Protein AF-A0A8B6XFP7-F1 (afdb_monomer)

Nearest PDB structures (foldseek):
  3jcr-assembly1_V  TM=9.838E-01  e=3.373E-05  Homo sapiens
  6ah0-assembly1_W  TM=9.516E-01  e=4.425E-05  Homo sapiens
  8qpa-assembly1_U  TM=9.206E-01  e=4.735E-05  Homo sapiens

Solvent-accessible surface area (backbone atoms only — not comparable to full-atom values): 5222 Å² total; per-residue (Å²): 137,83,83,80,78,82,74,76,82,67,64,62,82,60,82,58,95,88,52,99,67,83,59,84,50,86,60,77,80,70,77,61,59,87,82,65,56,88,63,68,80,60,50,36,73,90,54,56,66,84,87,60,82,74,40,12,77,81,78,68,37,67,68,75,56,45,71,39,56,60,74,36,49,35,36,103

Sequence (76 aa):
MAKETLKRALVDVVYDSDDDSVEIKPKIEKVDKSRHCPYLDTINRSVLDFDFEKLCSVSLSHLNVYACLVCGKYFQ

Secondary structure (DSSP, 8-state):
----------EEEE--TT----EEEE------GGG--TTGGG--GGG---SS----TTT---TT-EE-TTT--EE-

Mean predicted aligned error: 14.88 Å

Radius of gyration: 22.43 Å; Cα contacts (8 Å, |Δi|>4): 72; chains: 1; bounding box: 47×41×50 Å

Foldseek 3Di:
DDDPDPDDQDWDFDDDPPDPDTDTDRDPPPPPVVVVPPCPVLFDPVQADPPDDQAAPPPRDNPPWDADRNHNGIHD

Structure (mmCIF, N/CA/C/O backbone):
data_AF-A0A8B6XFP7-F1
#
_entry.id   AF-A0A8B6XFP7-F1
#
loop_
_atom_site.group_PDB
_atom_site.id
_atom_site.type_symbol
_atom_site.label_atom_id
_atom_site.label_alt_id
_atom_site.label_comp_id
_atom_site.label_asym_id
_atom_site.label_entity_id
_atom_site.label_seq_id
_atom_site.pdbx_PDB_ins_code
_atom_site.Cartn_x
_atom_site.Cartn_y
_atom_site.Cartn_z
_atom_site.occupancy
_atom_site.B_iso_or_equiv
_atom_site.auth_seq_id
_atom_site.auth_comp_id
_atom_site.auth_asym_id
_atom_site.auth_atom_id
_atom_site.pdbx_PDB_model_num
ATOM 1 N N . MET A 1 1 ? 30.953 -10.379 -36.946 1.00 38.16 1 MET A N 1
ATOM 2 C CA . MET A 1 1 ? 29.890 -9.361 -36.791 1.00 38.16 1 MET A CA 1
ATOM 3 C C . MET A 1 1 ? 29.774 -8.982 -35.314 1.00 38.16 1 MET A C 1
ATOM 5 O O . MET A 1 1 ? 28.875 -9.456 -34.631 1.00 38.16 1 MET A O 1
ATOM 9 N N . ALA A 1 2 ? 30.723 -8.206 -34.785 1.00 43.25 2 ALA A N 1
ATOM 10 C CA . ALA A 1 2 ? 30.644 -7.704 -33.414 1.00 43.25 2 ALA A CA 1
ATOM 11 C C . ALA A 1 2 ? 29.815 -6.413 -33.431 1.00 43.25 2 ALA A C 1
ATOM 13 O O . ALA A 1 2 ? 30.129 -5.490 -34.176 1.00 43.25 2 ALA A O 1
ATOM 14 N N . LYS A 1 3 ? 28.707 -6.386 -32.685 1.00 44.62 3 LYS A N 1
ATOM 15 C CA . LYS A 1 3 ? 27.859 -5.198 -32.553 1.00 44.62 3 LYS A CA 1
ATOM 16 C C . LYS A 1 3 ? 28.566 -4.209 -31.633 1.00 44.62 3 LYS A C 1
ATOM 18 O O . LYS A 1 3 ? 28.590 -4.399 -30.421 1.00 44.62 3 LYS A O 1
ATOM 23 N N . GLU A 1 4 ? 29.145 -3.173 -32.218 1.00 46.56 4 GLU A N 1
ATOM 24 C CA . GLU A 1 4 ? 29.717 -2.046 -31.493 1.00 46.56 4 GLU A CA 1
ATOM 25 C C . GLU A 1 4 ? 28.574 -1.140 -31.020 1.00 46.56 4 GLU A C 1
ATOM 27 O O . GLU A 1 4 ? 28.039 -0.317 -31.760 1.00 46.56 4 GLU A O 1
ATOM 32 N N . THR A 1 5 ? 28.107 -1.352 -29.790 1.00 44.88 5 THR A N 1
ATOM 33 C CA . THR A 1 5 ? 27.198 -0.406 -29.138 1.00 44.88 5 THR A CA 1
ATOM 34 C C . THR A 1 5 ? 27.991 0.830 -28.744 1.00 44.88 5 THR A C 1
ATOM 36 O O . THR A 1 5 ? 28.712 0.816 -27.746 1.00 44.88 5 THR A O 1
ATOM 39 N N . LEU A 1 6 ? 27.831 1.891 -29.532 1.00 47.50 6 LEU A N 1
ATOM 40 C CA . LEU A 1 6 ? 28.308 3.242 -29.260 1.00 47.50 6 LEU A CA 1
ATOM 41 C C . LEU A 1 6 ? 27.664 3.764 -27.957 1.00 47.50 6 LEU A C 1
ATOM 43 O O . LEU A 1 6 ? 26.611 4.403 -27.974 1.00 47.50 6 LEU A O 1
ATOM 47 N N . LYS A 1 7 ? 28.258 3.450 -26.801 1.00 49.84 7 LYS A N 1
ATOM 48 C CA . LYS A 1 7 ? 27.865 4.041 -25.517 1.00 49.84 7 LYS A CA 1
ATOM 49 C C . LYS A 1 7 ? 28.354 5.488 -25.506 1.00 49.84 7 LYS A C 1
ATOM 51 O O . LYS A 1 7 ? 29.533 5.741 -25.278 1.00 49.84 7 LYS A O 1
ATOM 56 N N . ARG A 1 8 ? 27.459 6.442 -25.788 1.00 52.66 8 ARG A N 1
ATOM 57 C CA . ARG A 1 8 ? 27.717 7.864 -25.520 1.00 52.66 8 ARG A CA 1
ATOM 58 C C . ARG A 1 8 ? 28.037 7.999 -24.030 1.00 52.66 8 ARG A C 1
ATOM 60 O O . ARG A 1 8 ? 27.191 7.673 -23.205 1.00 52.66 8 ARG A O 1
ATOM 67 N N . ALA A 1 9 ? 29.251 8.429 -23.697 1.00 55.03 9 ALA A N 1
ATOM 68 C CA . ALA A 1 9 ? 29.619 8.731 -22.321 1.00 55.03 9 ALA A CA 1
ATOM 6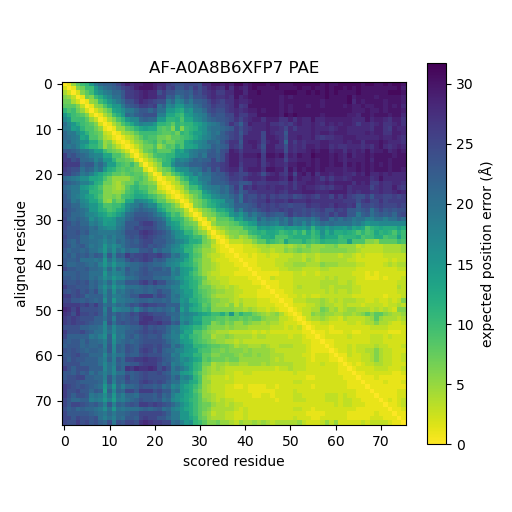9 C C . ALA A 1 9 ? 28.749 9.901 -21.836 1.00 55.03 9 ALA A C 1
ATOM 71 O O . ALA A 1 9 ? 28.863 11.012 -22.352 1.00 55.03 9 ALA A O 1
ATOM 72 N N . LEU A 1 10 ? 27.837 9.636 -20.897 1.00 61.62 10 LEU A N 1
ATOM 73 C CA . LEU A 1 10 ? 27.061 10.678 -20.232 1.00 61.62 10 LEU A CA 1
ATOM 74 C C . LEU A 1 10 ? 27.972 11.368 -19.214 1.00 61.62 10 LEU A C 1
ATOM 76 O O . LEU A 1 10 ? 28.327 10.789 -18.188 1.00 61.62 10 LEU A O 1
ATOM 80 N N . VAL A 1 11 ? 28.376 12.593 -19.534 1.00 62.41 11 VAL A N 1
ATOM 81 C CA . VAL A 1 11 ? 29.136 13.478 -18.650 1.00 62.41 11 VAL A CA 1
ATOM 82 C C . VAL A 1 11 ? 28.165 14.527 -18.117 1.00 62.41 11 VAL A C 1
ATOM 84 O O . VAL A 1 11 ? 27.525 15.213 -18.912 1.00 62.41 11 VAL A O 1
ATOM 87 N N . ASP A 1 12 ? 28.039 14.650 -16.794 1.00 57.69 12 ASP A N 1
ATOM 88 C CA . ASP A 1 12 ? 27.326 15.785 -16.202 1.00 57.69 12 ASP A CA 1
ATOM 89 C C . ASP A 1 12 ? 28.291 16.978 -16.164 1.00 57.69 12 ASP A C 1
ATOM 91 O O . ASP A 1 12 ? 29.350 16.901 -15.541 1.00 57.69 12 ASP A O 1
ATOM 95 N N . VAL A 1 13 ? 27.938 18.069 -16.846 1.00 59.59 13 VAL A N 1
ATOM 96 C CA . VAL A 1 13 ? 28.652 19.347 -16.736 1.00 59.59 13 VAL A CA 1
ATOM 97 C C . VAL A 1 13 ? 28.106 20.059 -15.504 1.00 59.59 13 VAL A C 1
ATOM 99 O O . VAL A 1 13 ? 26.958 20.502 -15.505 1.00 59.59 13 VAL A O 1
ATOM 102 N N . VAL A 1 14 ? 28.900 20.118 -14.437 1.00 60.03 14 VAL A N 1
ATOM 103 C CA . VAL A 1 14 ? 28.545 20.866 -13.227 1.00 60.03 14 VAL A CA 1
ATOM 104 C C . VAL A 1 14 ? 29.092 22.281 -13.391 1.00 60.03 14 VAL A C 1
ATOM 106 O O . VAL A 1 14 ? 30.299 22.451 -13.512 1.00 60.03 14 VAL A O 1
ATOM 109 N N . TYR A 1 15 ? 28.204 23.274 -13.443 1.00 58.00 15 TYR A N 1
ATOM 110 C CA . TYR A 1 15 ? 28.575 24.688 -13.366 1.00 58.00 15 TYR A CA 1
ATOM 111 C C . TYR A 1 15 ? 28.551 25.103 -11.895 1.00 58.00 15 TYR A C 1
ATOM 113 O O . TYR A 1 15 ? 27.477 25.123 -11.292 1.00 58.00 15 TYR A O 1
ATOM 121 N N . ASP A 1 16 ? 29.717 25.405 -11.329 1.00 55.00 16 ASP A N 1
ATOM 122 C CA . ASP A 1 16 ? 29.817 26.097 -10.044 1.00 55.00 16 ASP A CA 1
ATOM 123 C C . ASP A 1 16 ? 29.787 27.610 -10.317 1.00 55.00 16 ASP A C 1
ATOM 125 O O . ASP A 1 16 ? 30.431 28.084 -11.250 1.00 55.00 16 ASP A O 1
ATOM 129 N N . SER A 1 17 ? 28.953 28.367 -9.602 1.00 65.00 17 SER A N 1
ATOM 130 C CA . SER A 1 17 ? 28.662 29.766 -9.952 1.00 65.00 17 SER A CA 1
ATOM 131 C C . SER A 1 17 ? 29.799 30.753 -9.654 1.00 65.00 17 SER A C 1
ATOM 133 O O . SER A 1 17 ? 29.664 31.911 -10.042 1.00 65.00 17 SER A O 1
ATOM 135 N N . ASP A 1 18 ? 30.901 30.314 -9.035 1.00 70.50 18 ASP A N 1
ATOM 136 C CA . ASP A 1 18 ? 31.985 31.195 -8.578 1.00 70.50 18 ASP A CA 1
ATOM 137 C C . ASP A 1 18 ? 33.363 30.942 -9.246 1.00 70.50 18 ASP A C 1
ATOM 139 O O . ASP A 1 18 ? 34.329 31.625 -8.902 1.00 70.50 18 ASP A O 1
ATOM 143 N N . ASP A 1 19 ? 33.487 30.023 -10.220 1.00 55.28 19 ASP A N 1
ATOM 144 C CA . ASP A 1 19 ? 34.748 29.761 -10.947 1.00 55.28 19 ASP A CA 1
ATOM 145 C C . ASP A 1 19 ? 34.507 29.258 -12.391 1.00 55.28 19 ASP A C 1
ATOM 147 O O . ASP A 1 19 ? 33.791 28.286 -12.616 1.00 55.28 19 ASP A O 1
ATOM 151 N N . ASP A 1 20 ? 35.130 29.898 -13.390 1.00 61.31 20 ASP A N 1
ATOM 152 C CA . ASP A 1 20 ? 34.987 29.597 -14.833 1.00 61.31 20 ASP A CA 1
ATOM 153 C C . ASP A 1 20 ? 35.627 28.251 -15.275 1.00 61.31 20 ASP A C 1
ATOM 155 O O . ASP A 1 20 ? 35.815 28.002 -16.473 1.00 61.31 20 ASP A O 1
ATOM 159 N N . SER A 1 21 ? 36.005 27.363 -14.348 1.00 65.25 21 SER A N 1
ATOM 160 C CA . SER A 1 21 ? 36.629 26.079 -14.680 1.00 65.25 21 SER A CA 1
ATOM 161 C C . SER A 1 21 ? 35.604 24.947 -14.853 1.00 65.25 21 SER A C 1
ATOM 163 O O . SER A 1 21 ? 34.681 24.749 -14.069 1.00 65.25 21 SER A O 1
ATOM 165 N N . VAL A 1 22 ? 35.755 24.171 -15.932 1.00 58.44 22 VAL A N 1
ATOM 166 C CA . VAL A 1 22 ? 34.861 23.049 -16.256 1.00 58.44 22 VAL A CA 1
ATOM 167 C C . VAL A 1 22 ? 35.458 21.746 -15.721 1.00 58.44 22 VAL A C 1
ATOM 169 O O . VAL A 1 22 ? 36.383 21.189 -16.315 1.00 58.44 22 VAL A O 1
ATOM 172 N N . GLU A 1 23 ? 34.908 21.212 -14.628 1.00 64.38 23 GLU A N 1
ATOM 173 C CA . GLU A 1 23 ? 35.276 19.882 -14.126 1.00 64.38 23 GLU A CA 1
ATOM 174 C C . GLU A 1 23 ? 34.444 18.770 -14.792 1.00 64.38 23 GLU A C 1
ATOM 176 O O . GLU A 1 23 ? 33.244 18.622 -14.559 1.00 64.38 23 GLU A O 1
ATOM 181 N N . ILE A 1 24 ? 35.096 17.921 -15.594 1.00 62.00 24 ILE A N 1
ATOM 182 C CA . ILE A 1 24 ? 34.474 16.756 -16.247 1.00 62.00 24 ILE A CA 1
ATOM 183 C C . ILE A 1 24 ? 34.655 15.521 -15.354 1.00 62.00 24 ILE A C 1
ATOM 185 O O . ILE A 1 24 ? 35.730 14.919 -15.327 1.00 62.00 24 ILE A O 1
ATOM 189 N N . LYS A 1 25 ? 33.602 15.108 -14.634 1.00 65.12 25 LYS A N 1
ATOM 190 C CA . LYS A 1 25 ? 33.623 13.889 -13.800 1.00 65.12 25 LYS A CA 1
ATOM 191 C C . LYS A 1 25 ? 32.917 12.719 -14.503 1.00 65.12 25 LYS A C 1
ATOM 193 O O . LYS A 1 25 ? 31.798 12.882 -14.990 1.00 65.12 25 LYS A O 1
ATOM 198 N N . PRO A 1 26 ? 33.526 11.518 -14.550 1.00 55.59 26 PRO A N 1
ATOM 199 C CA . PRO A 1 26 ? 32.879 10.336 -15.107 1.00 55.59 26 PRO A CA 1
ATOM 200 C C . PRO A 1 26 ? 31.720 9.901 -14.203 1.00 55.59 26 PRO A C 1
ATOM 202 O O . PRO A 1 26 ? 31.918 9.537 -13.042 1.00 55.59 26 PRO A O 1
ATOM 205 N N . LYS A 1 27 ? 30.493 9.925 -14.735 1.00 62.25 27 LYS A N 1
ATOM 206 C CA . LYS A 1 27 ? 29.307 9.446 -14.023 1.00 62.25 27 LYS A CA 1
ATOM 207 C C . LYS A 1 27 ? 29.358 7.923 -13.957 1.00 62.25 27 LYS A C 1
ATOM 209 O O . LYS A 1 27 ? 29.092 7.231 -14.936 1.00 62.25 27 LYS A O 1
ATOM 214 N N . ILE A 1 28 ? 29.703 7.385 -12.790 1.00 64.56 28 ILE A N 1
ATOM 215 C CA . ILE A 1 28 ? 29.430 5.980 -12.487 1.00 64.56 28 ILE A CA 1
ATOM 216 C C . ILE A 1 28 ? 27.906 5.865 -12.455 1.00 64.56 28 ILE A C 1
ATOM 218 O O . ILE A 1 28 ? 27.272 6.352 -11.517 1.00 64.56 28 ILE A O 1
ATOM 222 N N . GLU A 1 29 ? 27.310 5.282 -13.499 1.00 60.16 29 GLU A N 1
ATOM 223 C CA . GLU A 1 29 ? 25.876 5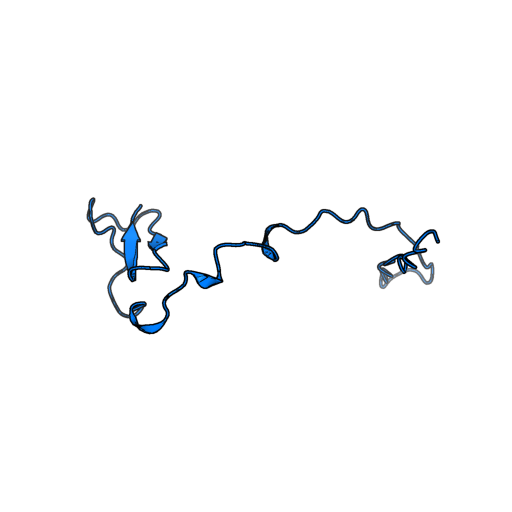.000 -13.546 1.00 60.16 29 GLU A CA 1
ATOM 224 C C . GLU A 1 29 ? 25.527 4.035 -12.408 1.00 60.16 29 GLU A C 1
ATOM 226 O O . GLU A 1 29 ? 25.556 2.811 -12.543 1.00 60.16 29 GLU A O 1
ATOM 231 N N . LYS A 1 30 ? 25.182 4.586 -11.244 1.00 62.66 30 LYS A N 1
ATOM 232 C CA . LYS A 1 30 ? 24.347 3.875 -10.288 1.00 62.66 30 LYS A CA 1
ATOM 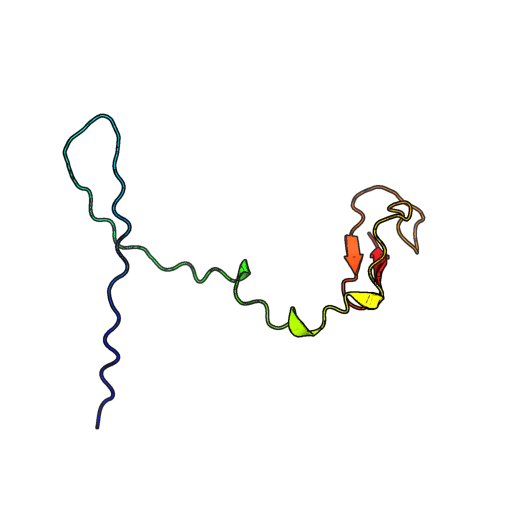233 C C . LYS A 1 30 ? 23.035 3.650 -11.025 1.00 62.66 30 LYS A C 1
ATOM 235 O O . LYS A 1 30 ? 22.277 4.597 -11.209 1.00 62.66 30 LYS A O 1
ATOM 240 N N . VAL A 1 31 ? 22.815 2.429 -11.516 1.00 64.06 31 VAL A N 1
ATOM 241 C CA . VAL A 1 31 ? 21.542 2.039 -12.127 1.00 64.06 31 VAL A CA 1
ATOM 242 C C . VAL A 1 31 ? 20.458 2.371 -11.115 1.00 64.06 31 VAL A C 1
ATOM 244 O O . VAL A 1 31 ? 20.355 1.737 -10.062 1.00 64.06 31 VAL A O 1
ATOM 247 N N . ASP A 1 32 ? 19.705 3.422 -11.412 1.00 70.69 32 ASP A N 1
ATOM 248 C CA . ASP A 1 32 ? 18.685 3.938 -10.523 1.00 70.69 32 ASP A CA 1
ATOM 249 C C . ASP A 1 32 ? 17.501 2.972 -10.586 1.00 70.69 32 ASP A C 1
ATOM 251 O O . ASP A 1 32 ? 16.634 3.040 -11.465 1.00 70.69 32 ASP A O 1
ATOM 255 N N . LYS A 1 33 ? 17.524 1.982 -9.686 1.00 72.50 33 LYS A N 1
ATOM 256 C CA . LYS A 1 33 ? 16.499 0.933 -9.590 1.00 72.50 33 LYS A CA 1
ATOM 257 C C . LYS A 1 33 ? 15.111 1.528 -9.343 1.00 72.50 33 LYS A C 1
ATOM 259 O O . LYS A 1 33 ? 14.124 0.881 -9.675 1.00 72.50 33 LYS A O 1
ATOM 264 N N . SER A 1 34 ? 15.039 2.761 -8.825 1.00 75.50 34 SER A N 1
ATOM 265 C CA . SER A 1 34 ? 13.788 3.498 -8.624 1.00 75.50 34 SER A CA 1
ATOM 266 C C . SER A 1 34 ? 12.993 3.676 -9.922 1.00 75.50 34 SER A C 1
ATOM 268 O O . SER A 1 34 ? 11.766 3.632 -9.900 1.00 75.50 34 SER A O 1
ATOM 270 N N . ARG A 1 35 ? 13.679 3.805 -11.067 1.00 80.50 35 ARG A N 1
ATOM 271 C CA . ARG A 1 35 ? 13.054 4.021 -12.382 1.00 80.50 35 ARG A CA 1
ATOM 272 C C . ARG A 1 35 ? 12.763 2.732 -13.153 1.00 80.50 35 ARG A C 1
ATOM 274 O O . ARG A 1 35 ? 12.050 2.781 -14.147 1.00 80.50 35 ARG A O 1
ATOM 281 N N . HIS A 1 36 ? 13.290 1.593 -12.701 1.00 85.25 36 HIS A N 1
ATOM 282 C CA . HIS A 1 36 ? 13.189 0.296 -13.385 1.00 85.25 36 HIS A CA 1
ATOM 283 C C . HIS A 1 36 ? 12.475 -0.757 -12.524 1.00 85.25 36 HIS A C 1
ATOM 285 O O . HIS A 1 36 ? 12.903 -1.908 -12.455 1.00 85.25 36 HIS A O 1
ATOM 291 N N . CYS A 1 37 ? 11.399 -0.368 -11.835 1.00 87.00 37 CYS A N 1
ATOM 292 C CA . CYS A 1 37 ? 10.609 -1.309 -11.047 1.00 87.00 37 CYS A CA 1
ATOM 293 C C . CYS A 1 37 ? 9.697 -2.147 -11.971 1.00 87.00 37 CYS A C 1
ATOM 295 O O . CYS A 1 37 ? 8.827 -1.573 -12.629 1.00 87.00 37 CYS A O 1
ATOM 297 N N . PRO A 1 38 ? 9.856 -3.485 -12.015 1.00 90.00 38 PRO A N 1
ATOM 298 C CA . PRO A 1 38 ? 9.089 -4.349 -12.912 1.00 90.00 38 PRO A CA 1
ATOM 299 C C . PRO A 1 38 ? 7.613 -4.478 -12.522 1.00 90.00 38 PRO A C 1
ATOM 301 O O . PRO A 1 38 ? 6.846 -4.965 -13.331 1.00 90.00 38 PRO A O 1
ATOM 304 N N . TYR A 1 39 ? 7.224 -4.056 -11.313 1.00 92.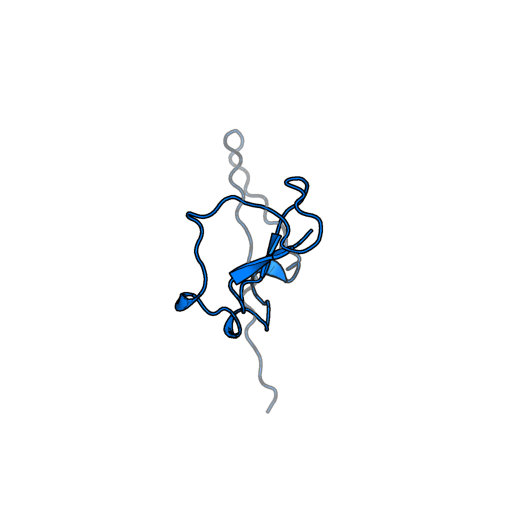50 39 TYR A N 1
ATOM 305 C CA . TYR A 1 39 ? 5.870 -4.227 -10.773 1.00 92.50 39 TYR A CA 1
ATOM 306 C C . TYR A 1 39 ? 4.953 -3.016 -10.998 1.00 92.50 39 TYR A C 1
ATOM 308 O O . TYR A 1 39 ? 3.821 -3.008 -10.516 1.00 92.50 39 TYR A O 1
ATOM 316 N N . LEU A 1 40 ? 5.426 -1.956 -11.668 1.00 91.81 40 LEU A N 1
ATOM 317 C CA . LEU A 1 40 ? 4.625 -0.742 -11.893 1.00 91.81 40 LEU A CA 1
ATOM 318 C C . LEU A 1 40 ? 3.407 -0.988 -12.796 1.00 91.81 40 LEU A C 1
ATOM 320 O O . LEU A 1 40 ? 2.443 -0.229 -12.742 1.00 91.81 40 LEU A O 1
ATOM 324 N N . ASP A 1 41 ? 3.444 -2.046 -13.600 1.00 92.62 41 ASP A N 1
ATOM 325 C CA . ASP A 1 41 ? 2.338 -2.530 -14.425 1.00 92.62 41 ASP A CA 1
ATOM 326 C C . ASP A 1 41 ? 1.193 -3.142 -13.601 1.00 92.62 41 ASP A C 1
ATOM 328 O O . ASP A 1 41 ? 0.043 -3.107 -14.030 1.00 92.62 41 ASP A O 1
ATOM 332 N N . THR A 1 42 ? 1.476 -3.639 -12.394 1.00 96.25 42 THR A N 1
ATOM 333 C CA . THR A 1 42 ? 0.464 -4.228 -11.498 1.00 96.25 42 THR A CA 1
ATOM 334 C C . THR A 1 42 ? -0.429 -3.194 -10.806 1.00 96.25 42 THR A C 1
ATOM 336 O O . THR A 1 42 ? -1.410 -3.556 -10.154 1.00 96.25 42 THR A O 1
ATOM 339 N N . ILE A 1 43 ? -0.106 -1.903 -10.930 1.00 96.62 43 ILE A N 1
ATOM 340 C CA . ILE A 1 43 ? -0.836 -0.819 -10.270 1.00 96.62 43 ILE A CA 1
ATOM 341 C C . ILE A 1 43 ? -2.222 -0.666 -10.898 1.00 96.62 43 ILE A C 1
ATOM 343 O O . ILE A 1 43 ? -2.352 -0.291 -12.065 1.00 96.62 43 ILE A O 1
ATOM 347 N N . ASN A 1 44 ? -3.268 -0.851 -10.093 1.00 96.06 44 ASN A N 1
ATOM 348 C CA . ASN A 1 44 ? -4.642 -0.653 -10.528 1.00 96.06 44 ASN A CA 1
ATOM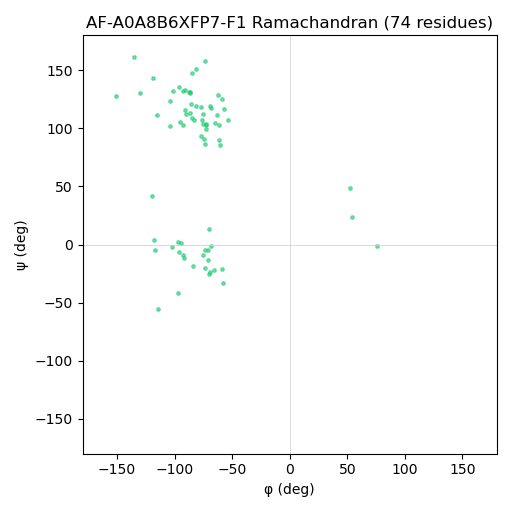 349 C C . ASN A 1 44 ? -5.201 0.667 -9.988 1.00 96.06 44 ASN A C 1
ATOM 351 O O . ASN A 1 44 ? -5.619 0.756 -8.841 1.00 96.06 44 ASN A O 1
ATOM 355 N N . ARG A 1 45 ? -5.253 1.693 -10.840 1.00 95.12 45 ARG A N 1
ATOM 356 C CA . ARG A 1 45 ? -5.679 3.050 -10.459 1.00 95.12 45 ARG A CA 1
ATOM 357 C C . ARG A 1 45 ? -7.167 3.161 -10.129 1.00 95.12 45 ARG A C 1
ATOM 359 O O . ARG A 1 45 ? -7.537 4.082 -9.416 1.00 95.12 45 ARG A O 1
ATOM 366 N N . SER A 1 46 ? -8.014 2.260 -10.632 1.00 95.38 46 SER A N 1
ATOM 367 C CA . SER A 1 46 ? -9.467 2.366 -10.444 1.00 95.38 46 SER A CA 1
ATOM 368 C C . SER A 1 46 ? -9.920 2.025 -9.026 1.00 95.38 46 SER A C 1
ATOM 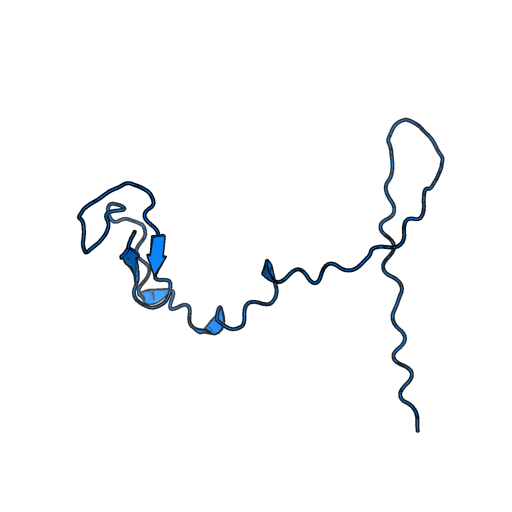370 O O . SER A 1 46 ? -11.032 2.372 -8.650 1.00 95.38 46 SER A O 1
ATOM 372 N N . VAL A 1 47 ? -9.093 1.299 -8.268 1.00 93.62 47 VAL A N 1
ATOM 373 C CA . VAL A 1 47 ? -9.393 0.877 -6.890 1.00 93.62 47 VAL A CA 1
ATOM 374 C C . VAL A 1 47 ? -8.670 1.724 -5.842 1.00 93.62 47 VAL A C 1
ATOM 376 O O . VAL A 1 47 ? -8.821 1.469 -4.651 1.00 93.62 47 VAL A O 1
ATOM 379 N N . LEU A 1 48 ? -7.848 2.691 -6.266 1.00 94.06 48 LEU A N 1
ATOM 380 C CA . LEU A 1 48 ? -7.133 3.580 -5.355 1.00 94.06 48 LEU A CA 1
ATOM 381 C C . LEU A 1 48 ? -8.036 4.742 -4.974 1.00 94.06 48 LEU A C 1
ATOM 383 O O . LEU A 1 48 ? -8.289 5.626 -5.788 1.00 94.06 48 LEU A O 1
ATOM 387 N N . ASP A 1 49 ? -8.476 4.730 -3.723 1.00 90.69 49 ASP A N 1
ATOM 388 C CA . ASP A 1 49 ? -9.240 5.809 -3.120 1.00 90.69 49 ASP A CA 1
ATOM 389 C C . ASP A 1 49 ? -8.420 6.438 -1.984 1.00 90.69 49 ASP A C 1
ATOM 391 O O . ASP A 1 49 ? -8.121 5.807 -0.963 1.00 90.69 49 ASP A O 1
ATOM 395 N N . PHE A 1 50 ? -7.986 7.677 -2.212 1.00 89.75 50 PHE A N 1
ATOM 396 C CA . PHE A 1 50 ? -7.161 8.438 -1.275 1.00 89.75 50 PHE A CA 1
ATOM 397 C C . PHE A 1 50 ? -7.975 9.406 -0.409 1.00 89.75 50 PHE A C 1
ATOM 399 O O . PHE A 1 50 ? -7.373 10.098 0.414 1.00 89.75 50 PHE A O 1
ATOM 406 N N . ASP A 1 51 ? -9.302 9.433 -0.560 1.00 89.50 51 ASP A N 1
ATOM 407 C CA . ASP A 1 51 ? -10.185 10.300 0.226 1.00 89.50 51 ASP A CA 1
ATOM 408 C C . ASP A 1 51 ? -10.540 9.676 1.590 1.00 89.50 51 ASP A C 1
ATOM 410 O O . ASP A 1 51 ? -10.922 10.387 2.521 1.00 89.50 51 ASP A O 1
ATOM 414 N N . PHE A 1 52 ? -10.364 8.360 1.754 1.00 84.44 52 PHE A N 1
ATOM 415 C CA . PHE A 1 52 ? -10.556 7.677 3.037 1.00 84.44 52 PHE A CA 1
ATOM 416 C C . PHE A 1 52 ? -9.441 7.948 4.059 1.00 84.44 52 PHE A C 1
ATOM 418 O O . PHE A 1 52 ? -8.293 8.261 3.733 1.00 84.44 52 PHE A O 1
ATOM 425 N N . GLU A 1 53 ? -9.775 7.751 5.336 1.00 88.12 53 GLU A N 1
ATOM 426 C CA . GLU A 1 53 ? -8.836 7.874 6.446 1.00 88.12 53 GLU A CA 1
ATOM 427 C C . GLU A 1 53 ? -7.695 6.845 6.340 1.00 88.12 53 GLU A C 1
ATOM 429 O O . GLU A 1 53 ? -7.919 5.644 6.167 1.00 88.12 53 GLU A O 1
ATOM 434 N N . LYS A 1 54 ? -6.446 7.321 6.440 1.00 90.94 54 LYS A N 1
ATOM 435 C CA . LYS A 1 54 ? -5.238 6.489 6.316 1.00 90.94 54 LYS A CA 1
ATOM 436 C C . LYS A 1 54 ? -5.049 5.638 7.570 1.00 90.94 54 LYS A C 1
ATOM 438 O O . LYS A 1 54 ? -4.342 6.029 8.500 1.00 90.94 54 LYS A O 1
ATOM 443 N N . LEU A 1 55 ? -5.697 4.480 7.571 1.00 94.31 55 LEU A N 1
ATOM 444 C CA . LEU A 1 55 ? -5.759 3.553 8.692 1.00 94.31 55 LEU A CA 1
ATOM 445 C C . LEU A 1 55 ? -5.402 2.138 8.231 1.00 94.31 55 LEU A C 1
ATOM 447 O O . LEU A 1 55 ? -5.977 1.635 7.266 1.00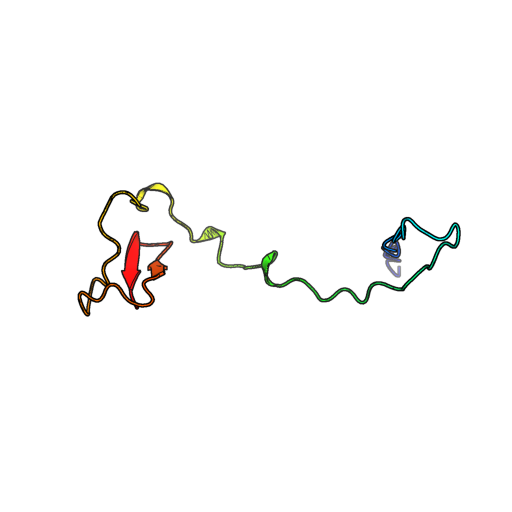 94.31 55 LEU A O 1
ATOM 451 N N . CYS A 1 56 ? -4.489 1.458 8.926 1.00 94.44 56 CYS A N 1
ATOM 452 C CA . CYS A 1 56 ? -4.178 0.063 8.623 1.00 94.44 56 CYS A CA 1
ATOM 453 C C . CYS A 1 56 ? -5.439 -0.809 8.747 1.00 94.44 56 CYS A C 1
ATOM 455 O O . CYS A 1 56 ? -6.059 -0.876 9.806 1.00 94.44 56 CYS A O 1
ATOM 457 N N . SER A 1 57 ? -5.780 -1.549 7.691 1.00 92.75 57 SER A N 1
ATOM 458 C CA . SER A 1 57 ? -6.965 -2.418 7.629 1.00 92.75 57 SER A CA 1
ATOM 459 C C . SER A 1 57 ? -6.887 -3.649 8.549 1.00 92.75 57 SER A C 1
ATOM 461 O O . SER A 1 57 ? -7.821 -4.445 8.575 1.00 92.75 57 SER A O 1
ATOM 463 N N . VAL A 1 58 ? -5.775 -3.832 9.272 1.00 94.56 58 VAL A N 1
ATOM 464 C CA . VAL A 1 58 ? -5.554 -4.941 10.214 1.00 94.56 58 VAL A CA 1
ATOM 465 C C . VAL A 1 58 ? -5.441 -4.425 11.646 1.00 94.56 58 VAL A C 1
ATOM 467 O O . VAL A 1 58 ? -6.177 -4.873 12.519 1.00 94.56 58 VAL A O 1
ATOM 470 N N . SER A 1 59 ? -4.523 -3.487 11.893 1.00 94.38 59 SER A N 1
ATOM 471 C CA . SER A 1 59 ? -4.224 -2.984 13.240 1.00 94.38 59 SER A CA 1
ATOM 472 C C . SER A 1 59 ? -5.018 -1.740 13.631 1.00 94.38 59 SER A C 1
ATOM 474 O O . SER A 1 59 ? -4.931 -1.321 14.781 1.00 94.38 59 SER A O 1
ATOM 476 N N . LEU A 1 60 ? -5.750 -1.128 12.692 1.00 93.00 60 LEU A N 1
ATOM 477 C CA . LEU A 1 60 ? -6.414 0.168 12.865 1.00 93.00 60 LEU A CA 1
ATOM 478 C C . LEU A 1 60 ? -5.450 1.286 13.324 1.00 93.00 60 LEU A C 1
ATOM 480 O O . LEU A 1 60 ? -5.857 2.267 13.933 1.00 93.00 60 LEU A O 1
ATOM 484 N N . SER A 1 61 ? -4.150 1.131 13.058 1.00 94.31 61 SER A N 1
ATOM 485 C CA . SER A 1 61 ? -3.123 2.123 13.381 1.00 94.31 61 SER A CA 1
ATOM 486 C C . SER A 1 61 ? -3.011 3.175 12.280 1.00 94.31 61 SER A C 1
ATOM 488 O O . SER A 1 61 ? -3.158 2.859 11.098 1.00 94.31 61 SER A O 1
ATOM 490 N N . HIS A 1 62 ? -2.672 4.402 12.673 1.00 93.88 62 HIS A N 1
ATOM 491 C CA . HIS A 1 62 ? -2.329 5.503 11.765 1.00 93.88 62 HIS A CA 1
ATOM 492 C C . HIS A 1 62 ? -0.815 5.666 11.553 1.00 93.88 62 HIS A C 1
ATOM 494 O O . HIS A 1 62 ? -0.381 6.493 10.752 1.00 93.88 62 HIS A O 1
ATOM 500 N N . LEU A 1 63 ? 0.013 4.913 12.283 1.00 95.12 63 LEU A N 1
ATOM 501 C CA . LEU A 1 63 ? 1.468 5.031 12.208 1.00 95.12 63 LEU A CA 1
ATOM 502 C C . LEU A 1 63 ? 2.024 4.158 11.084 1.00 95.12 63 LEU A C 1
ATOM 504 O O . LEU A 1 63 ? 1.720 2.969 11.025 1.00 95.12 63 LEU A O 1
ATOM 508 N N . ASN A 1 64 ? 2.888 4.746 10.250 1.00 94.94 64 ASN A N 1
ATOM 509 C CA . ASN A 1 64 ? 3.583 4.076 9.144 1.00 94.94 64 ASN A CA 1
ATOM 510 C C . ASN A 1 64 ? 2.634 3.315 8.206 1.00 94.94 64 ASN A C 1
ATOM 512 O O . ASN A 1 64 ? 2.859 2.154 7.897 1.00 94.94 64 ASN A O 1
ATOM 516 N N . VAL A 1 65 ? 1.555 3.968 7.777 1.00 96.38 65 VAL A N 1
ATOM 517 C CA . VAL A 1 65 ? 0.560 3.353 6.894 1.00 96.38 65 VAL A CA 1
ATOM 518 C C . VAL A 1 65 ? 0.960 3.509 5.423 1.00 96.38 65 VAL A C 1
ATOM 520 O O . VAL A 1 65 ? 1.230 4.615 4.950 1.00 96.38 65 VAL A O 1
ATOM 523 N N . TYR A 1 66 ? 0.926 2.403 4.684 1.00 95.94 66 TYR A N 1
ATOM 524 C CA . TYR A 1 66 ? 1.210 2.281 3.257 1.00 95.94 66 TYR A CA 1
ATOM 525 C C . TYR A 1 66 ? -0.018 1.759 2.502 1.00 95.94 66 TYR A C 1
ATOM 527 O O . TYR A 1 66 ? -0.747 0.898 2.991 1.00 95.94 66 TYR A O 1
ATOM 535 N N . ALA A 1 67 ? -0.248 2.256 1.287 1.00 95.81 67 ALA A N 1
ATOM 536 C CA . ALA A 1 67 ? -1.329 1.781 0.422 1.00 95.81 67 ALA A CA 1
ATOM 537 C C . ALA A 1 67 ? -0.835 0.672 -0.517 1.00 95.81 67 ALA A C 1
ATOM 539 O O . ALA A 1 67 ? 0.178 0.830 -1.202 1.00 95.81 67 ALA A O 1
ATOM 540 N N . CYS A 1 68 ? -1.576 -0.430 -0.611 1.00 95.81 68 CYS A N 1
ATOM 541 C CA . CYS A 1 68 ? -1.344 -1.429 -1.643 1.00 95.81 68 CYS A CA 1
ATOM 542 C C . CYS A 1 68 ? -1.871 -0.915 -2.986 1.00 95.81 68 CYS A C 1
ATOM 544 O O . CYS A 1 68 ? -3.079 -0.804 -3.189 1.00 95.81 68 CYS A O 1
ATOM 546 N N . LEU A 1 69 ? -0.967 -0.654 -3.931 1.00 96.12 69 LEU A N 1
ATOM 547 C CA . LEU A 1 69 ? -1.305 -0.084 -5.240 1.00 96.12 69 LEU A CA 1
ATOM 548 C C . LEU A 1 69 ? -2.062 -1.044 -6.183 1.00 96.12 69 LEU A C 1
ATOM 550 O O . LEU A 1 69 ? -2.473 -0.644 -7.269 1.00 96.12 69 LEU A O 1
ATOM 554 N N . VAL A 1 70 ? -2.254 -2.301 -5.773 1.00 96.56 70 VAL A N 1
ATOM 555 C CA . VAL A 1 70 ? -2.988 -3.326 -6.533 1.00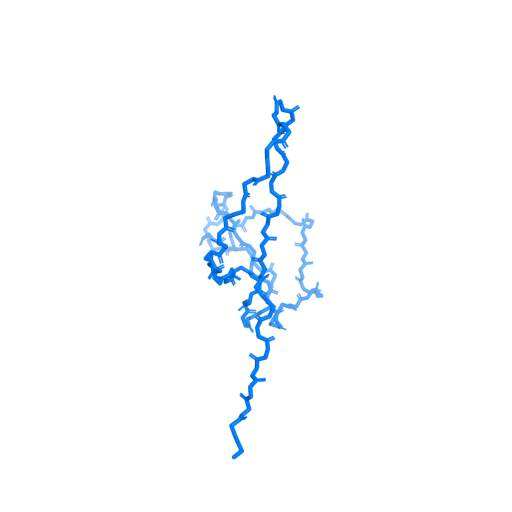 96.56 70 VAL A CA 1
ATOM 556 C C . VAL A 1 70 ? -4.442 -3.437 -6.066 1.00 96.56 70 VAL A C 1
ATOM 558 O O . VAL A 1 70 ? -5.343 -3.576 -6.888 1.00 96.56 70 VAL A O 1
ATOM 561 N N . CYS A 1 71 ? -4.682 -3.386 -4.749 1.00 95.06 71 CYS A N 1
ATOM 562 C CA . CYS A 1 71 ? -6.005 -3.615 -4.157 1.00 95.06 71 CYS A CA 1
ATOM 563 C C . CYS A 1 71 ? -6.595 -2.413 -3.401 1.00 95.06 71 CYS A C 1
ATOM 565 O O . CYS A 1 71 ? -7.720 -2.517 -2.922 1.00 95.06 71 CYS A O 1
ATOM 567 N N . GLY A 1 72 ? -5.856 -1.308 -3.256 1.00 93.75 72 GLY A N 1
ATOM 568 C CA . GLY A 1 72 ? -6.322 -0.066 -2.624 1.00 93.75 72 GLY A CA 1
ATOM 569 C C . GLY A 1 72 ? -6.400 -0.077 -1.096 1.00 93.75 72 GLY A C 1
ATOM 570 O O . GLY A 1 72 ? -6.737 0.938 -0.499 1.00 93.75 72 GLY A O 1
ATOM 571 N N . LYS A 1 73 ? -6.075 -1.195 -0.437 1.00 94.25 73 LYS A N 1
ATOM 572 C CA . LYS A 1 73 ? -6.120 -1.310 1.029 1.00 94.25 73 LYS A CA 1
ATOM 573 C C . LYS A 1 73 ? -4.873 -0.734 1.696 1.00 94.25 73 LYS A C 1
ATOM 575 O O . LYS A 1 73 ? -3.776 -0.791 1.138 1.00 94.25 73 LYS A O 1
ATOM 580 N N . TYR A 1 74 ? -5.048 -0.259 2.922 1.00 96.44 74 TYR A N 1
ATOM 581 C CA . TYR A 1 74 ? -3.989 0.299 3.754 1.00 96.44 74 TYR A CA 1
ATOM 582 C C . TYR A 1 74 ? -3.422 -0.748 4.718 1.00 96.44 74 TYR A C 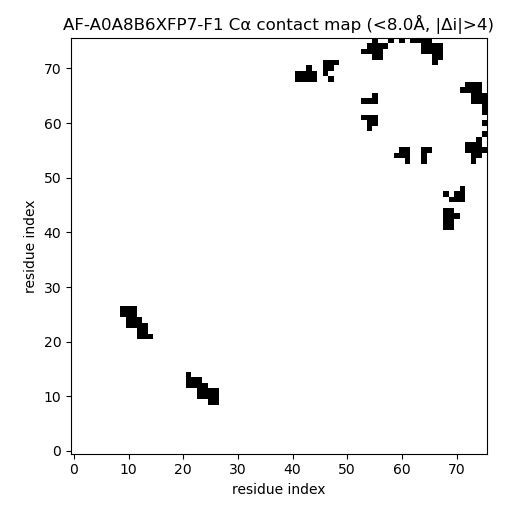1
ATOM 584 O O . TYR A 1 74 ? -4.170 -1.474 5.376 1.00 96.44 74 TYR A O 1
ATOM 592 N N . PHE A 1 75 ? -2.100 -0.799 4.833 1.00 95.19 75 PHE A N 1
ATOM 593 C CA . PHE A 1 75 ? -1.359 -1.709 5.706 1.00 95.19 75 PHE A CA 1
ATOM 594 C C . PHE A 1 75 ? -0.247 -0.954 6.435 1.00 95.19 75 PHE A C 1
ATOM 596 O O . PHE A 1 75 ? 0.132 0.131 6.009 1.00 95.19 75 PHE A O 1
ATOM 603 N N . GLN A 1 76 ? 0.252 -1.522 7.527 1.00 93.56 76 GLN A N 1
ATOM 604 C CA . GLN A 1 76 ? 1.441 -1.049 8.235 1.00 93.56 76 GLN A CA 1
ATOM 605 C C . GLN A 1 76 ? 2.657 -1.878 7.820 1.00 93.56 76 GLN A C 1
ATOM 607 O O . GLN A 1 76 ? 2.466 -3.100 7.621 1.00 93.56 76 GLN A O 1
#

pLDDT: mean 77.62, std 18.26, range [38.16, 96.62]